Protein AF-A0A8W8JP60-F1 (afdb_monomer)

Secondary structure (DSSP, 8-state):
---HHHHHHHHHHHHHHHHHHHHHHHHHHHHHTTSS----TT-TTT---HHHHHHHHHHHHHHHHHHHHHHHHHHHHHHHHHHHHTT--

Organism: Magallana gigas (NCBI:txid29159)

Solvent-accessible surface area (backbone atoms only — not comparable to full-atom values): 5197 Å² total; per-residue (Å²): 136,85,59,72,67,58,61,53,50,52,53,50,51,54,51,49,51,49,52,51,55,50,49,53,52,49,50,51,53,54,60,64,49,66,85,58,66,46,93,50,82,87,43,72,93,40,54,66,62,68,67,60,55,52,50,55,51,54,54,52,50,50,52,54,52,51,54,51,48,52,52,52,53,50,50,53,51,52,50,49,50,52,56,55,58,67,72,75,114

Mean predicted aligned error: 12.61 Å

Structure (mmCIF, N/CA/C/O backbone):
data_AF-A0A8W8JP60-F1
#
_entry.id   AF-A0A8W8JP60-F1
#
loop_
_atom_site.group_PDB
_atom_site.id
_at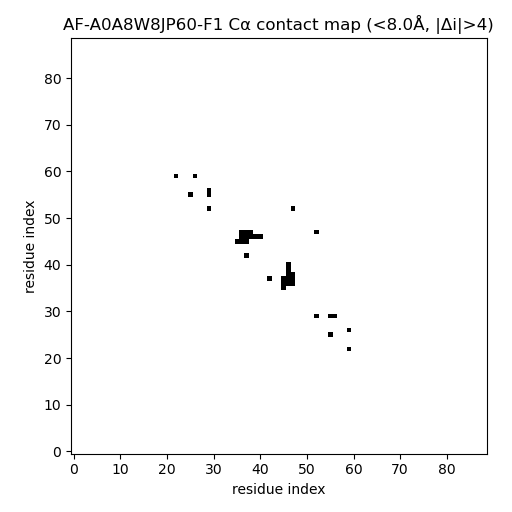om_site.type_symbol
_atom_site.label_atom_id
_atom_site.label_alt_id
_atom_site.label_comp_id
_atom_site.label_asym_id
_atom_site.label_entity_id
_atom_site.label_seq_id
_atom_site.pdbx_PDB_ins_code
_atom_site.Cartn_x
_atom_site.Cartn_y
_atom_site.Cartn_z
_atom_site.occupancy
_atom_site.B_iso_or_equiv
_atom_site.auth_seq_id
_atom_site.auth_comp_id
_atom_site.auth_asym_id
_atom_site.auth_atom_id
_atom_site.pdbx_PDB_model_num
ATOM 1 N N . GLU A 1 1 ? 15.241 16.325 25.231 1.00 45.59 1 GLU A N 1
ATOM 2 C CA . GLU A 1 1 ? 14.200 15.277 25.221 1.00 45.59 1 GLU A CA 1
ATOM 3 C C . GLU A 1 1 ? 13.836 14.977 23.768 1.00 45.59 1 GLU A C 1
ATOM 5 O O . GLU A 1 1 ? 12.792 15.390 23.272 1.00 45.59 1 GLU A O 1
ATOM 10 N N . ASP A 1 2 ? 14.749 14.337 23.039 1.00 50.88 2 ASP A N 1
ATOM 11 C CA . ASP A 1 2 ? 14.510 13.913 21.661 1.00 50.88 2 ASP A CA 1
ATOM 12 C C . ASP 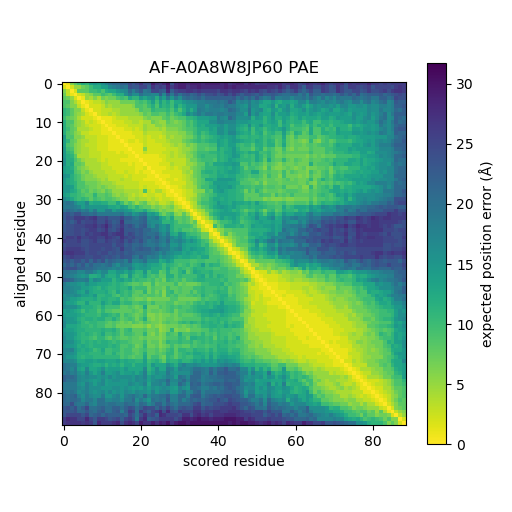A 1 2 ? 13.573 12.709 21.702 1.00 50.88 2 ASP A C 1
ATOM 14 O O . ASP A 1 2 ? 13.996 11.614 22.055 1.00 50.88 2 ASP A O 1
ATOM 18 N N . ARG A 1 3 ? 12.276 12.904 21.421 1.00 63.47 3 ARG A N 1
ATOM 19 C CA . ARG A 1 3 ? 11.303 11.800 21.416 1.00 63.47 3 ARG A CA 1
ATOM 20 C C . ARG A 1 3 ? 11.548 10.909 20.187 1.00 63.47 3 ARG A C 1
ATOM 22 O O . ARG A 1 3 ? 11.096 11.280 19.099 1.00 63.47 3 ARG A O 1
ATOM 29 N N . PRO A 1 4 ? 12.150 9.707 20.327 1.00 62.22 4 PRO A N 1
ATOM 30 C CA . PRO A 1 4 ? 12.456 8.821 19.192 1.00 62.22 4 PRO A CA 1
ATOM 31 C C .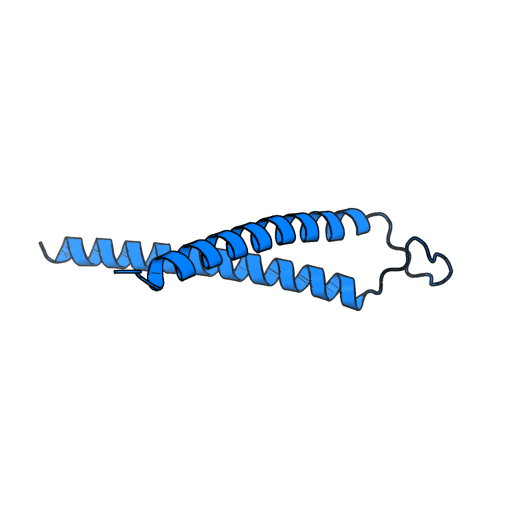 PRO A 1 4 ? 11.197 8.375 18.423 1.00 62.22 4 PRO A C 1
ATOM 33 O O . PRO A 1 4 ? 11.265 7.977 17.258 1.00 62.22 4 PRO A O 1
ATOM 36 N N . GLY A 1 5 ? 10.020 8.494 19.048 1.00 67.50 5 GLY A N 1
ATOM 37 C CA . GLY A 1 5 ? 8.731 8.210 18.418 1.00 67.50 5 GLY A CA 1
ATOM 38 C C . GLY A 1 5 ? 8.312 9.214 17.337 1.00 67.50 5 GLY A C 1
ATOM 39 O O . GLY A 1 5 ? 7.615 8.826 16.404 1.00 67.50 5 GLY A O 1
ATOM 40 N N . VAL A 1 6 ? 8.744 10.481 17.406 1.00 74.06 6 VAL A N 1
ATOM 41 C CA . VAL A 1 6 ? 8.340 11.504 16.418 1.00 74.06 6 VAL A CA 1
ATOM 42 C C . VAL A 1 6 ? 9.044 11.276 15.081 1.00 74.06 6 VAL A C 1
ATOM 44 O O . VAL A 1 6 ? 8.389 11.273 14.042 1.00 74.06 6 VAL A O 1
ATOM 47 N N . PHE A 1 7 ? 10.353 11.005 15.103 1.00 74.75 7 PHE A N 1
ATOM 48 C CA . PHE A 1 7 ? 11.131 10.702 13.897 1.00 74.75 7 PHE A CA 1
ATOM 49 C C . PHE A 1 7 ? 10.608 9.447 13.185 1.00 74.75 7 PHE A C 1
ATOM 51 O O . PHE A 1 7 ? 10.343 9.474 11.985 1.00 74.75 7 PHE A O 1
ATOM 58 N N . THR A 1 8 ? 10.355 8.380 13.948 1.00 80.44 8 THR A N 1
ATOM 59 C CA . THR A 1 8 ? 9.791 7.126 13.425 1.00 80.44 8 THR A CA 1
ATOM 60 C C . THR A 1 8 ? 8.431 7.350 12.755 1.00 80.44 8 THR A C 1
ATOM 62 O O . THR A 1 8 ? 8.176 6.813 11.678 1.00 80.44 8 THR A O 1
ATOM 65 N N . SER A 1 9 ? 7.575 8.190 13.347 1.00 79.44 9 SER A N 1
ATOM 66 C CA . SER A 1 9 ? 6.262 8.527 12.785 1.00 79.44 9 SER A CA 1
ATOM 67 C C . SER A 1 9 ? 6.373 9.280 11.453 1.00 79.44 9 SER A C 1
ATOM 69 O O . SER A 1 9 ? 5.717 8.914 10.480 1.00 79.44 9 SER A O 1
ATOM 71 N N . ILE A 1 10 ? 7.265 10.276 11.360 1.00 83.94 10 ILE A N 1
ATOM 72 C CA . ILE A 1 10 ? 7.485 11.046 10.123 1.00 83.94 10 ILE A CA 1
ATOM 73 C C . ILE A 1 10 ? 8.036 10.145 9.010 1.00 83.94 10 ILE A C 1
ATOM 75 O O . ILE A 1 10 ? 7.527 10.183 7.890 1.00 83.94 10 ILE A O 1
ATOM 79 N N . CYS A 1 11 ? 9.031 9.303 9.310 1.00 84.69 11 CYS A N 1
ATOM 80 C CA . CYS A 1 11 ? 9.577 8.345 8.346 1.00 84.69 11 CYS A CA 1
ATOM 81 C C . CYS A 1 11 ? 8.509 7.370 7.838 1.00 84.69 11 CYS A C 1
ATOM 83 O O . CYS A 1 11 ? 8.445 7.112 6.638 1.00 84.69 11 CYS A O 1
ATOM 85 N N . ASN A 1 12 ? 7.642 6.876 8.726 1.00 85.25 12 ASN A N 1
ATOM 86 C CA . ASN A 1 12 ? 6.541 5.996 8.350 1.00 85.25 12 ASN A CA 1
ATOM 87 C C . ASN A 1 12 ? 5.521 6.703 7.441 1.00 85.25 12 ASN A C 1
ATOM 89 O O . ASN 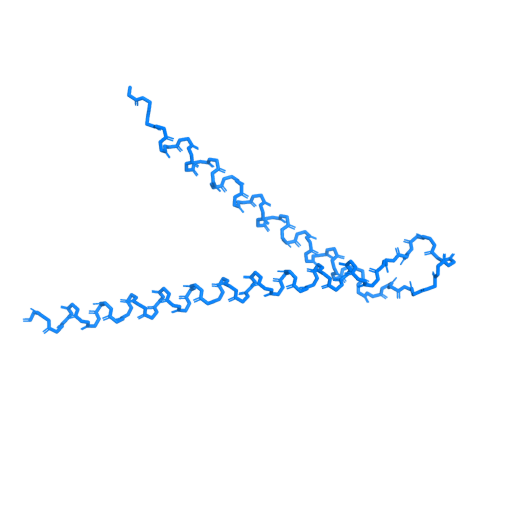A 1 12 ? 5.095 6.132 6.441 1.00 85.25 12 ASN A O 1
ATOM 93 N N . CYS A 1 13 ? 5.178 7.962 7.730 1.00 79.12 13 CYS A N 1
ATOM 94 C CA . CYS A 1 13 ? 4.298 8.761 6.874 1.00 79.12 13 CYS A CA 1
ATOM 95 C C . CYS A 1 13 ? 4.905 9.000 5.484 1.00 79.12 13 CYS A C 1
ATOM 97 O O . CYS A 1 13 ? 4.225 8.809 4.480 1.00 79.12 13 CYS A O 1
ATOM 99 N N . LEU A 1 14 ? 6.185 9.378 5.407 1.00 84.94 14 LEU A N 1
ATOM 100 C CA . LEU A 1 14 ? 6.880 9.596 4.133 1.00 84.94 14 LEU A CA 1
ATOM 101 C C . LEU A 1 14 ? 6.957 8.312 3.303 1.00 84.94 14 LEU A C 1
ATOM 103 O O . LEU A 1 14 ? 6.674 8.336 2.106 1.00 84.94 14 LEU A O 1
ATOM 107 N N . PHE A 1 15 ? 7.294 7.191 3.943 1.00 82.75 15 PHE A N 1
ATOM 108 C CA . PHE A 1 15 ? 7.345 5.887 3.292 1.00 82.75 15 PHE A CA 1
ATOM 109 C C . PHE A 1 15 ? 5.955 5.439 2.824 1.00 82.75 15 PHE A C 1
ATOM 111 O O . PHE A 1 15 ? 5.809 4.973 1.698 1.00 82.75 15 PHE A O 1
ATOM 118 N N . GLY A 1 16 ? 4.917 5.667 3.632 1.00 82.31 16 GLY A N 1
ATOM 119 C CA . GLY A 1 16 ? 3.527 5.417 3.254 1.00 82.31 16 GLY A CA 1
ATOM 120 C C . GLY A 1 16 ? 3.084 6.239 2.040 1.00 82.31 16 GLY A C 1
ATOM 121 O O . GLY A 1 16 ? 2.538 5.681 1.091 1.00 82.31 16 GLY A O 1
ATOM 122 N N . CYS A 1 17 ? 3.374 7.543 2.019 1.00 79.12 17 CYS A N 1
ATOM 123 C CA . CYS A 1 17 ? 3.075 8.413 0.877 1.00 79.12 17 CYS A CA 1
ATOM 124 C C . CYS A 1 17 ? 3.830 7.987 -0.389 1.00 79.12 17 CYS A C 1
ATOM 126 O O . CYS A 1 17 ? 3.250 7.964 -1.474 1.00 79.12 17 CYS A O 1
ATOM 128 N N . PHE A 1 18 ? 5.109 7.621 -0.255 1.00 82.38 18 PHE A N 1
ATOM 129 C CA . PHE A 1 18 ? 5.908 7.108 -1.364 1.00 82.38 18 PHE A CA 1
ATOM 130 C C . PHE 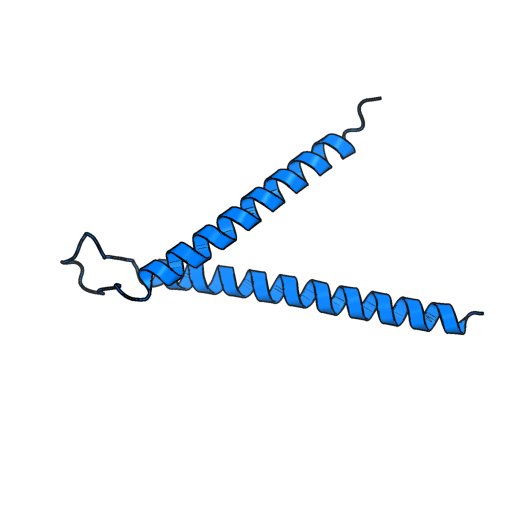A 1 18 ? 5.320 5.811 -1.923 1.00 82.38 18 PHE A C 1
ATOM 132 O O . PHE A 1 18 ? 5.103 5.712 -3.127 1.00 82.38 18 PHE A O 1
ATOM 139 N N . LEU A 1 19 ? 5.002 4.844 -1.058 1.00 78.94 19 LEU A N 1
ATOM 140 C CA . LEU A 1 19 ? 4.380 3.585 -1.461 1.00 78.94 19 LEU A CA 1
ATOM 141 C C . LEU A 1 19 ? 3.022 3.809 -2.129 1.00 78.94 19 LEU A C 1
ATOM 143 O O . LEU A 1 19 ? 2.715 3.131 -3.102 1.00 78.94 19 LEU A O 1
ATOM 147 N N . PHE A 1 20 ? 2.230 4.772 -1.658 1.00 77.69 20 PHE A N 1
ATOM 148 C CA . PHE A 1 20 ? 0.947 5.118 -2.264 1.00 77.69 20 PHE A CA 1
ATOM 149 C C . PHE A 1 20 ? 1.108 5.721 -3.667 1.00 77.69 20 PHE A C 1
ATOM 151 O O . PHE A 1 20 ? 0.451 5.285 -4.612 1.00 77.69 20 PHE A O 1
ATOM 158 N N . ALA A 1 21 ? 2.020 6.680 -3.839 1.00 80.25 21 ALA A N 1
ATOM 159 C CA . ALA A 1 21 ? 2.316 7.253 -5.151 1.00 80.25 21 ALA A CA 1
ATOM 160 C C . ALA A 1 21 ? 2.893 6.198 -6.111 1.00 80.25 21 ALA A C 1
ATOM 162 O O . ALA A 1 21 ? 2.484 6.111 -7.270 1.00 80.25 21 ALA A O 1
ATOM 163 N N . TRP A 1 22 ? 3.796 5.353 -5.610 1.00 78.69 22 TRP A N 1
ATOM 164 C CA . TRP A 1 22 ? 4.371 4.232 -6.347 1.00 78.69 22 TRP A CA 1
ATOM 165 C C . TRP A 1 22 ? 3.311 3.208 -6.758 1.00 78.69 22 TRP A C 1
ATOM 167 O O . TRP A 1 22 ? 3.337 2.697 -7.873 1.00 78.69 22 TRP A O 1
ATOM 177 N N . PHE A 1 23 ? 2.336 2.945 -5.891 1.00 76.56 23 PHE A N 1
ATOM 178 C CA . PHE A 1 23 ? 1.212 2.068 -6.183 1.00 76.56 23 PHE A CA 1
ATOM 179 C C . PHE A 1 23 ? 0.350 2.607 -7.330 1.00 76.56 23 PHE A C 1
ATOM 181 O O . PHE A 1 23 ? -0.001 1.856 -8.240 1.00 76.56 23 PHE A O 1
ATOM 188 N N . ILE A 1 24 ? 0.060 3.912 -7.351 1.00 79.50 24 ILE A N 1
ATOM 189 C CA . ILE A 1 24 ? -0.658 4.553 -8.465 1.00 79.50 24 ILE A CA 1
ATOM 190 C C . ILE A 1 24 ? 0.155 4.446 -9.760 1.00 79.50 24 ILE A C 1
ATOM 192 O O . ILE A 1 24 ? -0.388 4.056 -10.793 1.00 79.50 24 ILE A O 1
ATOM 196 N N . ALA A 1 25 ? 1.459 4.730 -9.704 1.00 78.50 25 ALA A N 1
ATOM 197 C CA . ALA A 1 25 ? 2.347 4.582 -10.854 1.00 78.50 25 ALA A CA 1
ATOM 198 C C . ALA A 1 25 ? 2.381 3.131 -11.371 1.00 78.50 25 ALA A C 1
ATOM 200 O O . ALA A 1 25 ? 2.321 2.910 -12.578 1.00 78.50 25 ALA A O 1
ATOM 201 N N . GLY A 1 26 ? 2.392 2.143 -10.471 1.00 74.81 26 GLY A N 1
ATOM 202 C CA . GLY A 1 26 ? 2.311 0.721 -10.807 1.00 74.81 26 GLY A CA 1
ATOM 203 C C . GLY A 1 26 ? 1.002 0.341 -11.503 1.00 74.81 26 GLY A C 1
ATOM 204 O O . GLY A 1 26 ? 1.034 -0.373 -12.502 1.00 74.81 26 GLY A O 1
ATOM 205 N N . ASN A 1 27 ? -0.136 0.876 -11.046 1.00 72.69 27 ASN A N 1
ATOM 206 C CA . ASN A 1 27 ? -1.426 0.698 -11.720 1.00 72.69 27 ASN A CA 1
ATOM 207 C C . ASN A 1 27 ? -1.384 1.273 -13.141 1.00 72.69 27 ASN A C 1
ATOM 209 O O . ASN A 1 27 ? -1.696 0.565 -14.094 1.00 72.69 27 ASN A O 1
ATOM 213 N N . VAL A 1 28 ? -0.946 2.526 -13.305 1.00 71.50 28 VAL A N 1
ATOM 214 C CA . VAL A 1 28 ? -0.818 3.163 -14.630 1.00 71.50 28 VAL A CA 1
ATOM 215 C C . VAL A 1 28 ? 0.110 2.359 -15.536 1.00 71.50 28 VAL A C 1
ATOM 217 O O . VAL A 1 28 ? -0.188 2.184 -16.711 1.00 71.50 28 VAL A O 1
ATOM 220 N N . TRP A 1 29 ? 1.202 1.815 -14.999 1.00 71.19 29 TRP A N 1
ATOM 221 C CA . TRP A 1 29 ? 2.133 0.999 -15.769 1.00 71.19 29 TRP A CA 1
ATOM 222 C C . TRP A 1 29 ? 1.519 -0.335 -16.220 1.00 71.19 29 TRP A C 1
ATOM 224 O O . TRP A 1 29 ? 1.677 -0.713 -17.380 1.00 71.19 29 TRP A O 1
ATOM 234 N N . ILE A 1 30 ? 0.758 -1.016 -15.357 1.00 70.62 30 ILE A N 1
ATOM 235 C CA . ILE A 1 30 ? 0.008 -2.236 -15.703 1.00 70.62 30 ILE A CA 1
ATOM 236 C C . ILE A 1 30 ? -1.050 -1.945 -16.774 1.00 70.62 30 ILE A C 1
ATOM 238 O O . ILE A 1 30 ? -1.128 -2.671 -17.763 1.00 70.62 30 ILE A O 1
ATOM 242 N N . TYR A 1 31 ? -1.850 -0.889 -16.593 1.00 65.12 31 TYR A N 1
ATOM 243 C CA . TYR A 1 31 ? -2.933 -0.543 -17.518 1.00 65.12 31 TYR A CA 1
ATOM 244 C C . TYR A 1 31 ? -2.416 0.020 -18.847 1.00 65.12 31 TYR A C 1
ATOM 246 O O . TYR A 1 31 ? -3.015 -0.243 -19.882 1.00 65.12 31 TYR A O 1
ATOM 254 N N . SER A 1 32 ? -1.278 0.719 -18.854 1.00 66.06 32 SER A N 1
ATOM 255 C CA . SER A 1 32 ? -0.626 1.193 -20.084 1.00 66.06 32 SER A CA 1
ATOM 256 C C . SER A 1 32 ? -0.147 0.032 -20.965 1.00 66.06 32 SER A C 1
ATOM 258 O O . SER A 1 32 ? -0.259 0.081 -22.184 1.00 66.06 32 SER A O 1
ATOM 260 N N . ASN A 1 33 ? 0.322 -1.060 -20.353 1.00 61.47 33 ASN A N 1
ATOM 261 C CA . ASN A 1 33 ? 0.752 -2.261 -21.077 1.00 61.47 33 ASN A CA 1
ATOM 262 C C . ASN A 1 33 ? -0.404 -3.228 -21.418 1.00 61.47 33 ASN A C 1
ATOM 264 O O . ASN A 1 33 ? -0.157 -4.289 -21.987 1.00 61.47 33 ASN A O 1
ATOM 268 N N . TYR A 1 34 ? -1.656 -2.900 -21.074 1.00 60.09 34 TYR A N 1
ATOM 269 C CA . TYR A 1 34 ? -2.814 -3.765 -21.337 1.00 60.09 34 TYR A CA 1
ATOM 270 C C . TYR A 1 34 ? -3.219 -3.801 -22.820 1.00 60.09 34 TYR A C 1
ATOM 272 O O . TYR A 1 34 ? -3.674 -4.839 -23.293 1.00 60.09 34 TYR A O 1
ATOM 280 N N . ASP A 1 35 ? -3.019 -2.704 -23.554 1.00 53.84 35 ASP A N 1
ATOM 281 C CA . ASP A 1 35 ? -3.457 -2.575 -24.956 1.00 53.84 35 ASP A CA 1
ATOM 282 C C . ASP A 1 35 ? -2.418 -3.071 -25.978 1.00 53.84 35 ASP A C 1
ATOM 284 O O . ASP A 1 35 ? -2.750 -3.293 -27.139 1.00 53.84 35 ASP A O 1
ATOM 288 N N . ASP A 1 36 ? -1.160 -3.264 -25.565 1.00 54.16 36 ASP A N 1
ATOM 289 C CA . ASP A 1 36 ? -0.030 -3.416 -26.494 1.00 54.16 36 ASP A CA 1
ATOM 290 C C . ASP A 1 36 ? 0.916 -4.581 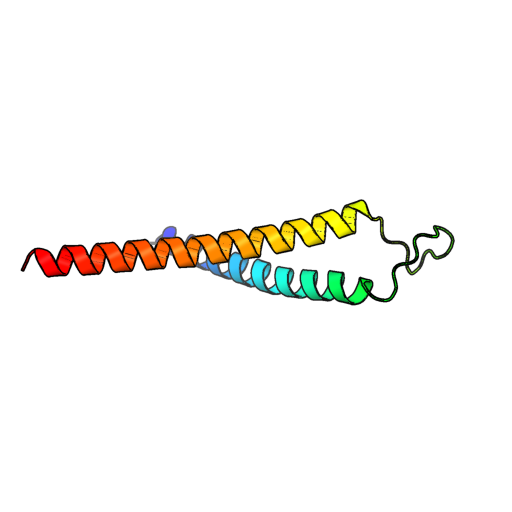-26.141 1.00 54.16 36 ASP A C 1
ATOM 292 O O . ASP A 1 36 ? 2.097 -4.586 -26.495 1.00 54.16 36 ASP A O 1
ATOM 296 N N . TRP A 1 37 ? 0.421 -5.588 -25.413 1.00 52.12 37 TRP A N 1
ATOM 297 C CA . TRP A 1 37 ? 1.219 -6.767 -25.080 1.00 52.12 37 TRP A CA 1
ATOM 298 C C . TRP A 1 37 ? 1.211 -7.766 -26.246 1.00 52.12 37 TRP A C 1
ATOM 300 O O . TRP A 1 37 ? 0.214 -8.424 -26.540 1.00 52.12 37 TRP A O 1
ATOM 310 N N . SER A 1 38 ? 2.358 -7.913 -26.911 1.00 51.00 38 SER A N 1
ATOM 311 C CA . SER A 1 38 ? 2.607 -9.033 -27.820 1.00 51.00 38 SER A CA 1
ATOM 312 C C . SER A 1 38 ? 3.375 -10.128 -27.080 1.00 51.00 38 SER A C 1
ATOM 314 O O . SER A 1 38 ? 4.380 -9.869 -26.420 1.00 51.00 38 SER A O 1
ATOM 316 N N . LYS A 1 39 ? 2.902 -11.376 -27.184 1.00 50.59 39 LYS A N 1
ATOM 317 C CA . LYS A 1 39 ? 3.558 -12.565 -26.610 1.00 50.59 39 LYS A CA 1
ATOM 318 C C . LYS A 1 39 ? 4.775 -13.016 -27.435 1.00 50.59 39 LYS A C 1
ATOM 320 O O . LYS A 1 39 ? 5.482 -13.935 -27.020 1.00 50.59 39 LYS A O 1
ATOM 325 N N . ASP A 1 40 ? 5.010 -12.388 -28.588 1.00 51.97 40 ASP A N 1
ATOM 326 C CA . ASP A 1 40 ? 6.079 -12.756 -29.508 1.00 51.97 40 ASP A CA 1
ATOM 327 C C . ASP A 1 40 ? 7.432 -12.163 -29.073 1.00 51.97 40 ASP A C 1
ATOM 329 O O . ASP A 1 40 ? 7.589 -10.940 -29.029 1.00 51.97 40 ASP A O 1
ATOM 333 N N . PRO A 1 41 ? 8.460 -12.999 -28.825 1.00 53.06 41 PRO A N 1
ATOM 334 C CA . PRO A 1 41 ? 9.796 -12.548 -28.416 1.00 53.06 41 PRO A CA 1
ATOM 335 C C . PRO A 1 41 ? 10.548 -11.765 -29.507 1.00 53.06 41 PRO A C 1
ATOM 337 O O . PRO A 1 41 ? 11.630 -11.241 -29.261 1.00 53.06 41 PRO A O 1
ATOM 340 N N . SER A 1 42 ? 9.991 -11.678 -30.717 1.00 55.66 42 SER A N 1
ATOM 341 C CA . SER A 1 42 ? 10.530 -10.899 -31.837 1.00 55.66 42 SER A CA 1
ATOM 342 C C . SER A 1 42 ? 10.298 -9.388 -31.694 1.00 55.66 42 SER A C 1
ATOM 344 O O . SER A 1 42 ? 10.971 -8.613 -32.367 1.00 55.66 42 SER A O 1
ATOM 346 N N . HIS A 1 43 ? 9.375 -8.963 -30.822 1.00 55.31 43 HIS A N 1
ATOM 347 C CA . HIS A 1 43 ? 9.077 -7.555 -30.554 1.00 55.31 43 HIS A CA 1
ATOM 348 C C . HIS A 1 43 ? 9.688 -7.132 -29.213 1.00 55.31 43 HIS A C 1
ATOM 350 O O . HIS A 1 43 ? 8.996 -6.982 -28.208 1.00 55.31 43 HIS A O 1
ATOM 356 N N . VAL A 1 44 ? 11.010 -6.947 -29.211 1.00 56.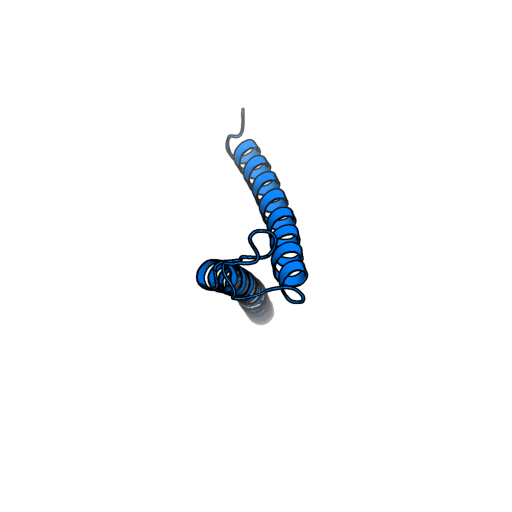28 44 VAL A N 1
ATOM 357 C CA . VAL A 1 44 ? 11.819 -6.567 -28.035 1.00 56.28 44 VAL A CA 1
ATOM 358 C C . VAL A 1 44 ? 11.323 -5.301 -27.327 1.00 56.28 44 VAL A C 1
ATOM 360 O O . VAL A 1 44 ? 11.450 -5.215 -26.110 1.00 56.28 44 VAL A O 1
ATOM 363 N N . ASP A 1 45 ? 10.699 -4.367 -28.048 1.00 53.78 45 ASP A N 1
ATOM 364 C CA . ASP A 1 45 ? 10.164 -3.123 -27.473 1.00 53.78 45 ASP A CA 1
ATOM 365 C C . ASP A 1 45 ? 8.865 -3.316 -26.668 1.00 53.78 45 ASP A C 1
ATOM 367 O O . ASP A 1 45 ? 8.498 -2.447 -25.880 1.00 53.78 45 ASP A O 1
ATOM 371 N N . LYS A 1 46 ? 8.159 -4.444 -26.849 1.00 54.12 46 LYS A N 1
ATOM 372 C CA . LYS A 1 46 ? 6.842 -4.725 -26.233 1.00 54.12 46 LYS A CA 1
ATOM 373 C C . LYS A 1 46 ? 6.780 -6.059 -25.489 1.00 54.12 46 LYS A C 1
ATOM 375 O O . LYS A 1 46 ? 5.711 -6.508 -25.074 1.00 54.12 46 LYS A O 1
ATOM 380 N N . TYR A 1 47 ? 7.924 -6.713 -25.322 1.00 55.56 47 TYR A N 1
ATOM 381 C CA . TYR A 1 47 ? 8.004 -8.009 -24.670 1.00 55.56 47 TYR A CA 1
ATOM 382 C C . TYR A 1 47 ? 7.915 -7.855 -23.145 1.00 55.56 47 TYR A C 1
ATOM 384 O O . TYR A 1 47 ? 8.865 -7.432 -22.486 1.00 55.56 47 TYR A O 1
ATOM 392 N N . CYS A 1 48 ? 6.776 -8.240 -22.567 1.00 61.78 48 CYS A N 1
ATOM 393 C CA . CYS A 1 48 ? 6.593 -8.349 -21.121 1.00 61.78 48 CYS A CA 1
ATOM 394 C C . CYS A 1 48 ? 6.348 -9.813 -20.735 1.00 61.78 48 CYS A C 1
ATOM 396 O O . CYS A 1 48 ? 5.451 -10.473 -21.266 1.00 61.78 48 CYS A O 1
ATOM 398 N N . HIS A 1 49 ? 7.140 -10.343 -19.796 1.00 60.66 49 HIS A N 1
ATOM 399 C CA . HIS A 1 49 ? 6.945 -11.704 -19.299 1.00 60.66 49 HIS A CA 1
ATOM 400 C C . HIS A 1 49 ? 5.590 -11.817 -18.570 1.00 60.66 49 HIS A C 1
ATOM 402 O O . HIS A 1 49 ? 5.351 -11.083 -17.605 1.00 60.66 49 HIS A O 1
ATOM 408 N N . PRO A 1 50 ? 4.725 -12.778 -18.945 1.00 65.44 50 PRO A N 1
ATOM 409 C CA . PRO A 1 50 ? 3.350 -12.864 -18.443 1.00 65.44 50 PRO A CA 1
ATOM 410 C C . PRO A 1 50 ? 3.277 -13.055 -16.923 1.00 65.44 50 PRO A C 1
ATOM 412 O O . PRO A 1 50 ? 2.371 -12.549 -16.267 1.00 65.44 50 PRO A O 1
ATOM 415 N N . THR A 1 51 ? 4.259 -13.740 -16.340 1.00 69.69 51 THR A N 1
ATOM 416 C CA . THR A 1 51 ? 4.383 -13.941 -14.891 1.00 69.69 51 THR A CA 1
ATOM 417 C C . THR A 1 51 ? 4.604 -12.641 -14.124 1.00 69.69 51 THR A C 1
ATOM 419 O O . THR A 1 51 ? 4.042 -12.482 -13.044 1.00 69.69 51 THR A O 1
ATOM 422 N N . CYS A 1 52 ? 5.377 -11.701 -14.672 1.00 68.88 52 CYS A N 1
ATOM 423 C CA . CYS A 1 52 ? 5.649 -10.419 -14.020 1.00 68.88 52 CYS A CA 1
ATOM 424 C C . CYS A 1 52 ? 4.397 -9.527 -14.023 1.00 68.88 52 CYS A C 1
ATOM 426 O O . CYS A 1 52 ? 4.054 -8.930 -13.004 1.00 68.88 52 CYS A O 1
ATOM 428 N N . TYR A 1 53 ? 3.659 -9.526 -15.139 1.00 69.50 53 TYR A N 1
ATOM 429 C CA . TYR A 1 53 ? 2.374 -8.835 -15.257 1.00 69.50 53 TYR A CA 1
ATOM 430 C C . TYR A 1 53 ? 1.337 -9.375 -14.264 1.00 69.50 53 TYR A C 1
ATOM 432 O O . TYR A 1 53 ? 0.754 -8.615 -13.492 1.00 69.50 53 TYR A O 1
ATOM 440 N N . LEU A 1 54 ? 1.152 -10.700 -14.233 1.00 69.38 54 LEU A N 1
ATOM 441 C CA . LEU A 1 54 ? 0.232 -11.355 -13.302 1.00 69.38 54 LEU A CA 1
ATOM 442 C C . LEU A 1 54 ? 0.617 -11.056 -11.849 1.00 69.38 54 LEU A C 1
ATOM 444 O O . LEU A 1 54 ? -0.246 -10.710 -11.050 1.00 69.38 54 LEU A O 1
ATOM 448 N N . TYR A 1 55 ? 1.905 -11.127 -11.508 1.00 74.12 55 TYR A N 1
ATOM 449 C CA . TYR A 1 55 ? 2.374 -10.799 -10.165 1.00 74.12 55 TYR A CA 1
ATOM 450 C C . TYR A 1 55 ? 2.023 -9.360 -9.765 1.00 74.12 55 TYR A C 1
ATOM 452 O O . TYR A 1 55 ? 1.472 -9.149 -8.684 1.00 74.12 55 TYR A O 1
ATOM 460 N N . ALA A 1 56 ? 2.281 -8.385 -10.643 1.00 76.38 56 ALA A N 1
ATOM 461 C CA . ALA A 1 56 ? 1.992 -6.972 -10.400 1.00 76.38 56 ALA A CA 1
ATOM 462 C C . ALA A 1 56 ? 0.480 -6.691 -10.278 1.00 76.38 56 ALA A C 1
ATOM 464 O O . ALA A 1 56 ? 0.047 -5.903 -9.433 1.00 76.38 56 ALA A O 1
ATOM 465 N N . PHE A 1 57 ? -0.340 -7.385 -11.070 1.00 72.94 57 PHE A N 1
ATOM 466 C CA . PHE A 1 57 ? -1.796 -7.300 -10.988 1.00 72.94 57 PHE A CA 1
ATOM 467 C C . PHE A 1 57 ? -2.320 -7.860 -9.658 1.00 72.94 57 PHE A C 1
ATOM 469 O O . PHE A 1 57 ? -3.014 -7.167 -8.916 1.00 72.94 57 PHE A O 1
ATOM 476 N N . TRP A 1 58 ? -1.927 -9.085 -9.301 1.00 76.62 58 TRP A N 1
ATOM 477 C CA . TRP A 1 58 ? -2.393 -9.745 -8.080 1.00 76.62 58 TRP A CA 1
ATOM 478 C C . TRP A 1 58 ? -1.930 -9.040 -6.805 1.00 76.62 58 TRP A C 1
ATOM 480 O O . TRP A 1 58 ? -2.702 -8.938 -5.852 1.00 76.62 58 TRP A O 1
ATOM 490 N N . THR A 1 59 ? -0.702 -8.518 -6.780 1.00 76.44 59 THR A N 1
ATOM 491 C CA . THR A 1 59 ? -0.214 -7.726 -5.638 1.00 76.44 59 THR A CA 1
ATOM 492 C C . THR A 1 59 ? -1.026 -6.448 -5.463 1.00 76.44 59 THR A C 1
ATOM 494 O O . THR A 1 59 ? -1.430 -6.133 -4.345 1.00 76.44 59 THR A O 1
ATOM 497 N N . THR A 1 60 ? -1.353 -5.765 -6.561 1.00 82.31 60 THR A N 1
ATOM 498 C CA . THR A 1 60 ? -2.240 -4.597 -6.547 1.00 82.31 60 THR A CA 1
ATOM 499 C C . THR A 1 60 ? -3.620 -4.932 -5.978 1.00 82.31 60 THR A C 1
ATOM 501 O O . THR A 1 60 ? -4.095 -4.275 -5.049 1.00 82.31 60 THR A O 1
ATOM 504 N N . THR A 1 61 ? -4.250 -5.995 -6.482 1.00 81.94 61 THR A N 1
ATOM 505 C CA . THR A 1 61 ? -5.563 -6.452 -6.009 1.00 81.94 61 THR A CA 1
ATOM 506 C C . THR A 1 61 ? -5.537 -6.844 -4.530 1.00 81.94 61 THR A C 1
ATOM 508 O O . THR A 1 61 ? -6.448 -6.481 -3.788 1.00 81.94 61 THR A O 1
ATOM 511 N N . ALA A 1 62 ? -4.487 -7.530 -4.068 1.00 83.50 62 ALA A N 1
ATOM 512 C CA . ALA A 1 62 ? -4.350 -7.925 -2.669 1.00 83.50 62 ALA A CA 1
ATOM 513 C C . ALA A 1 62 ? -4.288 -6.712 -1.726 1.00 83.50 62 ALA A C 1
ATOM 515 O O . ALA A 1 62 ? -4.935 -6.723 -0.679 1.00 83.50 62 ALA A O 1
ATOM 516 N N . VAL A 1 63 ? -3.570 -5.648 -2.105 1.00 83.19 63 VAL A N 1
ATOM 517 C CA . VAL A 1 63 ? -3.515 -4.402 -1.320 1.00 83.19 63 VAL A CA 1
ATOM 518 C C . VAL A 1 63 ? -4.900 -3.766 -1.212 1.00 83.19 63 VAL A C 1
ATOM 520 O O . VAL A 1 63 ? -5.326 -3.453 -0.104 1.00 83.19 63 VAL A O 1
ATOM 523 N N . TYR A 1 64 ? -5.644 -3.655 -2.317 1.00 80.69 64 TYR A N 1
ATOM 524 C CA . TYR A 1 64 ? -7.012 -3.126 -2.286 1.00 80.69 64 TYR A CA 1
ATOM 525 C C . TYR A 1 64 ? -7.944 -3.943 -1.383 1.00 80.69 64 TYR A C 1
ATOM 527 O O . TYR A 1 64 ? -8.701 -3.361 -0.605 1.00 80.69 64 TYR A O 1
ATOM 535 N N . ILE A 1 65 ? -7.870 -5.278 -1.448 1.00 84.69 65 ILE A N 1
ATOM 536 C CA . ILE A 1 65 ? -8.668 -6.167 -0.591 1.00 84.69 65 ILE A CA 1
ATOM 537 C C . ILE A 1 65 ? -8.317 -5.943 0.881 1.00 84.69 65 ILE A C 1
ATOM 539 O O . ILE A 1 65 ? -9.217 -5.797 1.706 1.00 84.69 65 ILE A O 1
ATOM 543 N N . MET A 1 66 ? -7.026 -5.876 1.217 1.00 83.94 66 MET A N 1
ATOM 544 C CA . MET A 1 66 ? -6.584 -5.643 2.593 1.00 83.94 66 MET A CA 1
ATOM 545 C C . MET A 1 66 ? -7.029 -4.273 3.110 1.00 83.94 66 MET A C 1
ATOM 547 O O . MET A 1 66 ? -7.547 -4.194 4.219 1.00 83.94 66 MET A O 1
ATOM 551 N N . THR A 1 67 ? -6.889 -3.207 2.318 1.00 83.88 67 THR A N 1
ATOM 552 C CA . THR A 1 67 ? -7.346 -1.864 2.704 1.00 83.88 67 THR A CA 1
ATOM 553 C C . THR A 1 67 ? -8.864 -1.803 2.868 1.00 83.88 67 THR A C 1
ATOM 555 O O . THR A 1 67 ? -9.357 -1.227 3.835 1.00 83.88 67 THR A O 1
ATOM 558 N N . GLY A 1 68 ? -9.629 -2.427 1.969 1.00 83.06 68 GLY A N 1
ATOM 559 C CA . GLY A 1 68 ? -11.080 -2.535 2.123 1.00 83.06 68 GLY A CA 1
ATOM 560 C C . GLY A 1 68 ? -11.460 -3.289 3.399 1.00 83.06 68 GLY A C 1
ATOM 561 O O . GLY A 1 68 ? -12.299 -2.825 4.169 1.00 83.06 68 GLY A O 1
ATOM 562 N N . ALA A 1 69 ? -10.792 -4.412 3.673 1.00 85.69 69 ALA A N 1
ATOM 563 C CA . ALA A 1 69 ? -11.035 -5.218 4.863 1.00 85.69 69 ALA A CA 1
ATOM 564 C C . ALA A 1 69 ? -10.715 -4.462 6.161 1.00 85.69 69 ALA A C 1
ATOM 566 O O . ALA A 1 69 ? -11.502 -4.528 7.102 1.00 85.69 69 ALA A O 1
ATOM 567 N N . THR A 1 70 ? -9.610 -3.712 6.229 1.00 84.50 70 THR A N 1
ATOM 568 C CA . THR A 1 70 ? -9.269 -2.933 7.431 1.00 84.50 70 THR A CA 1
ATOM 569 C C . THR A 1 70 ? -10.266 -1.811 7.691 1.00 84.50 70 THR A C 1
ATOM 571 O O . THR A 1 70 ? -10.632 -1.593 8.844 1.00 84.50 70 THR A O 1
ATOM 574 N N . ILE A 1 71 ? -10.763 -1.142 6.645 1.00 84.88 71 ILE A N 1
ATOM 575 C CA . ILE A 1 71 ? -11.801 -0.111 6.776 1.00 84.88 71 ILE A CA 1
ATOM 576 C C . ILE A 1 71 ? -13.109 -0.728 7.275 1.00 84.88 71 ILE A C 1
ATOM 578 O O . ILE A 1 71 ? -13.704 -0.208 8.216 1.00 84.88 71 ILE A O 1
ATOM 582 N N . VAL A 1 72 ? -13.544 -1.848 6.691 1.00 86.56 72 VAL A N 1
ATOM 583 C CA . VAL A 1 72 ? -14.784 -2.527 7.094 1.00 86.56 72 VAL A CA 1
ATOM 584 C C . VAL A 1 72 ? -14.683 -3.034 8.532 1.00 86.56 72 VAL A C 1
ATOM 586 O O . VAL A 1 72 ? -15.547 -2.726 9.345 1.00 86.56 72 VAL A O 1
ATOM 589 N N . LEU A 1 73 ? -13.611 -3.746 8.886 1.00 82.94 73 LEU A N 1
ATOM 590 C CA . LEU A 1 73 ? -13.413 -4.270 10.241 1.00 82.94 73 LEU A CA 1
ATOM 591 C C . LEU A 1 73 ? -13.242 -3.146 11.276 1.00 82.94 73 LEU A C 1
ATOM 593 O O . LEU A 1 73 ? -13.796 -3.228 12.374 1.00 82.94 73 LEU A O 1
ATOM 597 N N . GLY A 1 74 ? -12.521 -2.076 10.932 1.00 82.00 74 GLY A N 1
ATOM 598 C CA . GLY A 1 74 ? -12.355 -0.895 11.782 1.00 82.00 74 GLY A CA 1
ATOM 599 C C . GL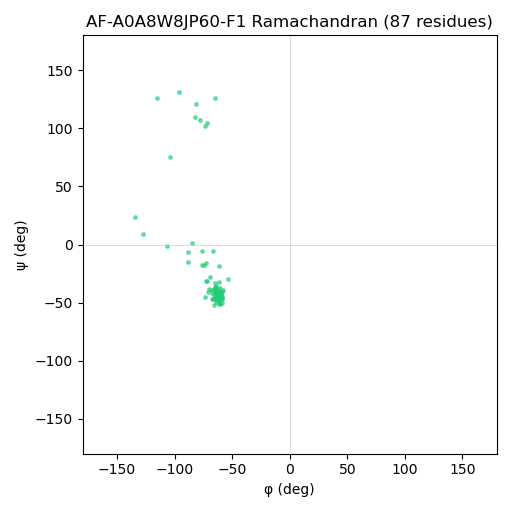Y A 1 74 ? -13.667 -0.141 12.001 1.00 82.00 74 GLY A C 1
ATOM 600 O O . GLY A 1 74 ? -13.997 0.218 13.127 1.00 82.00 74 GLY A O 1
ATOM 601 N N . CYS A 1 75 ? -14.463 0.041 10.948 1.00 76.62 75 CYS A N 1
ATOM 602 C CA . CYS A 1 75 ? -15.770 0.682 11.042 1.00 76.62 75 CYS A CA 1
ATOM 603 C C . CYS A 1 75 ? -16.757 -0.188 11.832 1.00 76.62 75 CYS A C 1
ATOM 605 O O . CYS A 1 75 ? -17.369 0.300 12.773 1.00 76.62 75 CYS A O 1
ATOM 607 N N . CYS A 1 76 ? -16.842 -1.492 11.551 1.00 74.94 76 CYS A N 1
ATOM 608 C CA . CYS A 1 76 ? -17.711 -2.409 12.289 1.00 74.94 76 CYS A CA 1
ATOM 609 C C . CYS A 1 76 ? -17.354 -2.483 13.780 1.00 74.94 76 CYS A C 1
ATOM 611 O O . CYS A 1 76 ? -18.250 -2.459 14.618 1.00 74.94 76 CYS A O 1
ATOM 613 N N . SER A 1 77 ? -16.066 -2.533 14.129 1.00 75.44 77 SER A N 1
ATOM 614 C CA . SER A 1 77 ? -15.631 -2.536 15.533 1.00 75.44 77 SER A CA 1
ATOM 615 C C . SER A 1 77 ? -15.905 -1.206 16.240 1.00 75.44 77 SER A C 1
ATOM 617 O O . SER A 1 77 ? -16.364 -1.224 17.380 1.00 75.44 77 SER A O 1
ATOM 619 N N . ALA A 1 78 ? -15.719 -0.066 15.567 1.00 74.88 78 ALA A N 1
ATOM 620 C CA . ALA A 1 78 ? -16.083 1.246 16.101 1.00 74.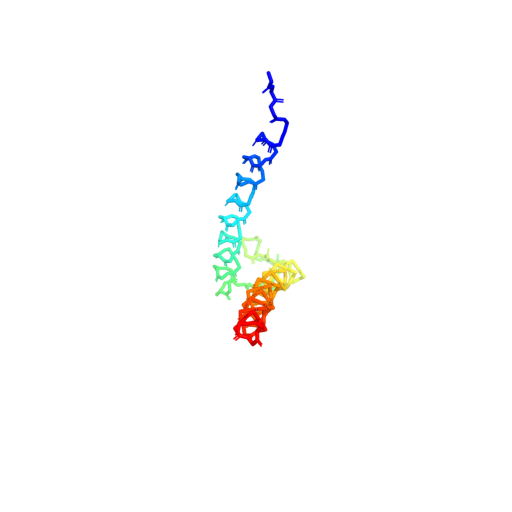88 78 ALA A CA 1
ATOM 621 C C . ALA A 1 78 ? -17.602 1.398 16.295 1.00 74.88 78 ALA A C 1
ATOM 623 O O . ALA A 1 78 ? -18.039 1.925 17.315 1.00 74.88 78 ALA A O 1
ATOM 624 N N . CYS A 1 79 ? -18.413 0.895 15.358 1.00 74.44 79 CYS A N 1
ATOM 625 C CA . CYS A 1 79 ? -19.871 0.892 15.470 1.00 74.44 79 CYS A CA 1
ATOM 626 C C . CYS A 1 79 ? -20.347 0.015 16.633 1.00 74.44 79 CYS A C 1
ATOM 628 O O . CYS A 1 79 ? -21.170 0.459 17.424 1.00 74.44 79 CYS A O 1
ATOM 630 N N . ILE A 1 80 ? -19.808 -1.201 16.775 1.00 76.19 80 ILE A N 1
ATOM 631 C CA . ILE A 1 80 ? -20.147 -2.098 17.890 1.00 76.19 80 ILE A CA 1
ATOM 632 C C . ILE A 1 80 ? -19.730 -1.470 19.222 1.00 76.19 80 ILE A C 1
ATOM 634 O O . ILE A 1 80 ? -20.531 -1.447 20.151 1.00 76.19 80 ILE A O 1
ATOM 638 N N . ALA A 1 81 ? -18.518 -0.912 19.308 1.00 75.94 81 ALA A N 1
ATOM 639 C CA . ALA A 1 81 ? -18.053 -0.224 20.508 1.00 75.94 81 ALA A CA 1
ATOM 640 C C . ALA A 1 81 ? -18.973 0.949 20.877 1.00 75.94 81 ALA A C 1
ATOM 642 O O . ALA A 1 81 ? -19.393 1.026 22.026 1.00 75.94 81 ALA A O 1
ATOM 643 N N . ALA A 1 82 ? -19.354 1.789 19.905 1.00 74.12 82 ALA A N 1
ATOM 644 C CA . ALA A 1 82 ? -20.288 2.898 20.104 1.00 74.12 82 ALA A CA 1
ATOM 645 C C . ALA A 1 82 ? -21.665 2.418 20.602 1.00 74.12 82 ALA A C 1
ATOM 647 O O . ALA A 1 82 ? -22.195 2.961 21.573 1.00 74.12 82 ALA A O 1
ATOM 648 N N . CYS A 1 83 ? -22.220 1.364 19.993 1.00 71.62 83 CYS A N 1
ATOM 649 C CA . CYS A 1 83 ? -23.492 0.769 20.408 1.00 71.62 83 CYS A CA 1
ATOM 650 C C . CYS A 1 83 ? -23.432 0.165 21.819 1.00 71.62 83 CYS A C 1
ATOM 652 O O . CYS A 1 83 ? -24.388 0.307 22.578 1.00 71.62 83 CYS A O 1
ATOM 654 N N . CYS A 1 84 ? -22.323 -0.482 22.189 1.00 68.12 84 CYS A N 1
ATOM 655 C CA . CYS A 1 84 ? -22.124 -1.023 23.533 1.00 68.12 84 CYS A CA 1
ATOM 656 C C . CYS A 1 84 ? -21.937 0.082 24.582 1.00 68.12 84 CYS A C 1
ATOM 658 O O . CYS A 1 84 ? -22.483 -0.043 25.674 1.00 68.12 84 CYS A O 1
ATOM 660 N N . SER A 1 85 ? -21.237 1.179 24.262 1.00 65.75 85 SER A N 1
ATOM 661 C CA . SER A 1 85 ? -21.121 2.329 25.172 1.00 65.75 85 SER A CA 1
ATOM 662 C C . SER A 1 85 ? -22.457 3.034 25.425 1.00 65.75 85 SER A C 1
ATOM 664 O O . SER A 1 85 ? -22.691 3.462 26.545 1.00 65.75 85 SER A O 1
ATOM 666 N N . CYS A 1 86 ? -23.369 3.089 24.445 1.00 56.91 86 CYS A N 1
ATOM 667 C CA . CYS A 1 86 ? -24.707 3.663 24.646 1.00 56.91 86 CYS A CA 1
ATOM 668 C C . CYS A 1 86 ? -25.653 2.797 25.496 1.00 56.91 86 CYS A C 1
ATOM 670 O O . CYS A 1 86 ? -26.687 3.295 25.917 1.00 56.91 86 CYS A O 1
ATOM 672 N N . PHE A 1 87 ? -25.353 1.513 25.713 1.00 56.47 87 PHE A N 1
ATOM 673 C CA . PHE A 1 87 ? -26.175 0.624 26.548 1.00 56.47 87 PHE A CA 1
ATOM 674 C C . PHE A 1 87 ? -25.782 0.656 28.034 1.00 56.47 87 PHE A C 1
ATOM 676 O O . PHE A 1 87 ? -26.432 -0.006 28.842 1.00 56.47 87 PHE A O 1
ATOM 683 N N . GLN A 1 88 ? -24.694 1.354 28.379 1.00 56.38 88 GLN A N 1
ATOM 684 C CA . GLN A 1 88 ? -24.130 1.385 29.730 1.00 56.38 88 GLN A CA 1
ATOM 685 C C . GLN A 1 88 ? -24.383 2.710 30.479 1.00 56.38 88 GLN A C 1
ATOM 687 O O . GLN A 1 88 ? -24.006 2.809 31.647 1.00 56.38 88 GLN A O 1
ATOM 692 N N . ASP A 1 89 ? -25.043 3.673 29.828 1.00 45.44 89 ASP A N 1
ATOM 693 C CA . ASP A 1 89 ? -25.705 4.836 30.443 1.00 45.44 89 ASP A CA 1
ATOM 694 C C . ASP A 1 89 ? -27.206 4.549 30.642 1.00 45.44 89 ASP A C 1
ATOM 696 O O . ASP A 1 89 ? -27.767 5.001 31.668 1.00 45.44 89 ASP A O 1
#

InterPro domains:
  IPR040350 Transmembrane protein 272 [PTHR33444] (7-85)

Foldseek 3Di:
DPDPVVVVVVVVVVVVVVVVVVLVVLVCVLVVLPVQADCDPVCVVNDDDVVVSVVSVVVSVVVVVVVVVCVVVVVVVVVVVVVVVVVVD

Radius of gyration: 21.24 Å; Cα contacts (8 Å, |Δi|>4): 19; chains: 1; bounding box: 41×29×62 Å

Sequence (89 aa):
EDRPGVFTSICNCLFGCFLFAWFIAGNVWIYSNYDDWSKDPSHVDKYCHPTCYLYAFWTTTAVYIMTGATIVLGCCSACIAACCSCFQD

pLDDT: mean 71.04, std 11.38, range [45.44, 86.56]